Protein AF-A0A7C4EWK7-F1 (afdb_monomer_lite)

Secondary structure (DSSP, 8-state):
-HHHHHHHHHHHHHHHHHHTT-HHHHHHHHHHHHHHHHHHHHHHHHHHHHHHS------

Organism: NCBI:txid2358

Sequence (59 aa):
MKNWREKFMAMAMAVAYAEEGEWDTAASLLEDHDRKNANAAMGKANRVDQRQRPRVYRA

Foldseek 3Di:
DVLVVVVVVLQVVLVVCVVVVNNVVSVVSNVVSVVVVVVVVVVVVVVVVVVPDPPPPDD

Radius of gyration: 18.69 Å; chains: 1; bounding box: 30×22×58 Å

pLDDT: mean 79.3, std 12.02, range [54.62, 93.5]

Structure (mmCIF, N/CA/C/O backbone):
data_AF-A0A7C4EWK7-F1
#
_entry.id   AF-A0A7C4EWK7-F1
#
loop_
_atom_site.group_PDB
_atom_site.id
_atom_site.type_symbol
_atom_site.label_atom_id
_atom_site.label_alt_id
_atom_site.label_comp_id
_atom_site.label_asym_id
_atom_site.label_entity_id
_atom_site.label_seq_id
_atom_site.pdbx_PDB_ins_code
_atom_site.Cartn_x
_atom_site.Cartn_y
_atom_site.Cartn_z
_atom_site.occupancy
_atom_site.B_iso_or_equiv
_atom_site.auth_seq_id
_atom_site.auth_comp_id
_atom_site.auth_asym_id
_atom_site.auth_atom_id
_atom_site.pdbx_PDB_model_num
ATOM 1 N N . MET A 1 1 ? 18.223 1.389 -0.963 1.00 54.62 1 MET A N 1
ATOM 2 C CA . MET A 1 1 ? 17.507 2.353 -0.093 1.00 54.62 1 MET A CA 1
ATOM 3 C C . MET A 1 1 ? 16.148 2.805 -0.635 1.00 54.62 1 MET A C 1
ATOM 5 O O . MET A 1 1 ? 15.242 2.914 0.176 1.00 54.62 1 MET A O 1
ATOM 9 N N . LYS A 1 2 ? 15.954 3.034 -1.950 1.00 62.94 2 LYS A N 1
ATOM 10 C CA . LYS A 1 2 ? 14.662 3.519 -2.501 1.00 62.94 2 LYS A CA 1
ATOM 11 C C . LYS A 1 2 ? 13.443 2.676 -2.076 1.00 62.94 2 LYS A C 1
ATOM 13 O O . LYS A 1 2 ? 12.536 3.210 -1.456 1.00 62.94 2 LYS A O 1
ATOM 18 N N . ASN A 1 3 ? 13.511 1.358 -2.259 1.00 76.69 3 ASN A N 1
ATOM 19 C CA . ASN A 1 3 ? 12.393 0.450 -1.961 1.00 76.69 3 ASN A CA 1
ATOM 20 C C . ASN A 1 3 ? 12.076 0.323 -0.457 1.00 76.69 3 ASN A C 1
ATOM 22 O O . ASN A 1 3 ? 10.969 -0.047 -0.086 1.00 76.69 3 ASN A O 1
ATOM 26 N N . TRP A 1 4 ? 13.054 0.586 0.419 1.00 84.44 4 TRP A N 1
ATOM 27 C CA . TRP A 1 4 ? 12.845 0.510 1.870 1.00 84.44 4 TRP A CA 1
ATOM 28 C C . TRP A 1 4 ? 12.067 1.726 2.375 1.00 84.44 4 TRP A C 1
ATOM 30 O O . TRP A 1 4 ? 11.132 1.578 3.153 1.00 84.44 4 TRP A O 1
ATOM 40 N N . ARG A 1 5 ? 12.400 2.919 1.864 1.00 88.56 5 ARG A N 1
ATOM 41 C CA . ARG A 1 5 ? 11.667 4.151 2.173 1.00 88.56 5 ARG A CA 1
ATOM 42 C C . ARG A 1 5 ? 10.219 4.078 1.687 1.00 88.56 5 ARG A C 1
ATOM 44 O O . ARG A 1 5 ? 9.328 4.473 2.426 1.00 88.56 5 ARG A O 1
ATOM 51 N N . GLU A 1 6 ? 9.993 3.567 0.478 1.00 85.44 6 GLU A N 1
ATOM 52 C CA . GLU A 1 6 ? 8.639 3.391 -0.071 1.00 85.44 6 GLU A CA 1
ATOM 53 C C . GLU A 1 6 ? 7.809 2.418 0.773 1.00 85.44 6 GLU A C 1
ATOM 55 O O . GLU A 1 6 ? 6.689 2.755 1.148 1.00 85.44 6 GLU A O 1
ATOM 60 N N . LYS A 1 7 ? 8.392 1.279 1.179 1.00 85.50 7 LYS A N 1
ATOM 61 C CA . LYS A 1 7 ? 7.749 0.342 2.115 1.00 85.50 7 LYS A CA 1
ATOM 62 C C . LYS A 1 7 ? 7.402 0.991 3.449 1.00 85.50 7 LYS A C 1
ATOM 64 O O . LYS A 1 7 ? 6.288 0.826 3.931 1.00 85.50 7 LYS A O 1
ATOM 69 N N . PHE A 1 8 ? 8.341 1.729 4.038 1.00 91.06 8 PHE A N 1
ATOM 70 C CA . PHE A 1 8 ? 8.114 2.400 5.315 1.00 91.06 8 PHE A CA 1
ATOM 71 C C . PHE A 1 8 ? 6.991 3.440 5.219 1.00 91.06 8 PHE A C 1
ATOM 73 O O . PHE A 1 8 ? 6.121 3.475 6.080 1.00 91.06 8 PHE A O 1
ATOM 80 N N . MET A 1 9 ? 6.971 4.244 4.151 1.00 90.00 9 MET A N 1
ATOM 81 C CA . MET A 1 9 ? 5.917 5.236 3.920 1.00 90.00 9 MET A CA 1
ATOM 82 C C . MET A 1 9 ? 4.541 4.591 3.724 1.00 90.00 9 MET A C 1
ATOM 84 O O . MET A 1 9 ? 3.578 5.057 4.323 1.00 90.00 9 MET A O 1
ATOM 88 N N . ALA A 1 10 ? 4.448 3.510 2.943 1.00 88.81 10 ALA A N 1
ATOM 89 C CA . ALA A 1 10 ? 3.190 2.784 2.754 1.00 88.81 10 ALA A CA 1
ATOM 90 C C . ALA A 1 10 ? 2.670 2.195 4.074 1.00 88.81 10 ALA A C 1
ATOM 92 O O . ALA A 1 10 ? 1.484 2.294 4.373 1.00 88.81 10 ALA A O 1
ATOM 93 N N . MET A 1 11 ? 3.568 1.643 4.893 1.00 90.06 11 MET A N 1
ATOM 94 C CA . MET A 1 11 ? 3.211 1.065 6.186 1.00 90.06 11 MET A CA 1
ATOM 95 C C . MET A 1 11 ? 2.786 2.139 7.194 1.00 90.06 11 MET A C 1
ATOM 97 O O . MET A 1 11 ? 1.774 1.973 7.861 1.00 90.06 11 MET A O 1
ATOM 101 N N . ALA A 1 12 ? 3.502 3.264 7.265 1.00 93.50 12 ALA A N 1
ATOM 102 C CA . ALA A 1 12 ? 3.133 4.386 8.129 1.00 93.50 12 ALA A CA 1
ATOM 103 C C . ALA A 1 12 ? 1.769 4.988 7.747 1.00 93.50 12 ALA A C 1
ATOM 105 O O . ALA A 1 12 ? 0.973 5.308 8.623 1.00 93.50 12 ALA A O 1
ATOM 106 N N . MET A 1 13 ? 1.479 5.096 6.447 1.00 91.38 13 MET A N 1
ATOM 107 C CA . MET A 1 13 ? 0.183 5.567 5.959 1.00 91.38 13 MET A CA 1
ATOM 108 C C . MET A 1 13 ? -0.937 4.577 6.300 1.00 91.38 13 MET A C 1
ATOM 110 O O . MET A 1 13 ? -1.974 4.993 6.798 1.00 91.38 13 MET A O 1
ATOM 114 N N . ALA A 1 14 ? -0.716 3.272 6.110 1.00 90.62 14 ALA A N 1
ATOM 115 C CA . ALA A 1 14 ? -1.688 2.248 6.492 1.00 90.62 14 ALA A CA 1
ATOM 116 C C . ALA A 1 14 ? -1.994 2.263 8.002 1.00 90.62 14 ALA A C 1
ATOM 118 O O . ALA A 1 14 ? -3.146 2.106 8.392 1.00 90.62 14 ALA A O 1
ATOM 119 N N . VAL A 1 15 ? -0.985 2.502 8.849 1.00 92.69 15 VAL A N 1
ATOM 120 C CA . VAL A 1 15 ? -1.172 2.647 10.303 1.00 92.69 15 VAL A CA 1
ATOM 121 C C . VAL A 1 15 ? -2.030 3.871 10.635 1.00 92.69 15 VAL A C 1
ATOM 123 O O . VAL A 1 15 ? -2.930 3.752 11.455 1.00 92.69 15 VAL A O 1
ATOM 126 N N . ALA A 1 16 ? -1.820 5.009 9.968 1.00 93.19 16 ALA A N 1
ATOM 127 C CA . ALA A 1 16 ? -2.636 6.205 10.192 1.00 93.19 16 ALA A CA 1
ATOM 128 C C . ALA A 1 16 ? -4.124 5.970 9.858 1.00 93.19 16 ALA A C 1
ATOM 130 O O . ALA A 1 16 ? -4.992 6.304 10.657 1.00 93.19 16 ALA A O 1
ATOM 131 N N . TYR A 1 17 ? -4.426 5.313 8.732 1.00 91.19 17 TYR A N 1
ATOM 132 C CA . TYR A 1 17 ? -5.811 4.948 8.391 1.00 91.19 17 TYR A CA 1
ATOM 133 C C . TYR A 1 17 ? -6.410 3.930 9.369 1.00 91.19 17 TYR A C 1
ATOM 135 O O . TYR A 1 17 ? -7.586 4.016 9.713 1.00 91.19 17 TYR A O 1
ATOM 143 N N . ALA A 1 18 ? -5.604 2.987 9.861 1.00 91.12 18 ALA A N 1
ATOM 144 C CA . ALA A 1 18 ? -6.032 2.051 10.895 1.00 91.12 18 ALA A CA 1
ATOM 145 C C . ALA A 1 18 ? -6.370 2.757 12.222 1.00 91.12 18 ALA A C 1
ATOM 147 O O . ALA A 1 18 ? -7.353 2.398 12.868 1.00 91.12 18 ALA A O 1
ATOM 148 N N . GLU A 1 19 ? -5.599 3.777 12.615 1.00 92.81 19 GLU A N 1
ATOM 149 C CA . GLU A 1 19 ? -5.878 4.604 13.799 1.00 92.81 19 GLU A CA 1
ATOM 150 C C . GLU A 1 19 ? -7.179 5.408 13.656 1.00 92.81 19 GLU A C 1
ATOM 152 O O . GLU A 1 19 ? -7.907 5.575 14.634 1.00 92.81 19 GLU A O 1
ATOM 157 N N . GLU A 1 20 ? -7.515 5.838 12.439 1.00 92.69 20 GLU A N 1
ATOM 158 C CA . GLU A 1 20 ? -8.787 6.500 12.119 1.00 92.69 20 GLU A CA 1
ATOM 159 C C . GLU A 1 20 ? -9.975 5.518 12.012 1.00 92.69 20 GLU A C 1
ATOM 161 O O . GLU A 1 20 ? -11.125 5.941 11.902 1.00 92.69 20 GLU A O 1
ATOM 166 N N . GLY A 1 21 ? -9.727 4.204 12.106 1.00 92.94 21 GLY A N 1
ATOM 167 C CA . GLY A 1 21 ? -10.747 3.152 12.014 1.00 92.94 21 GLY A CA 1
ATOM 168 C C . GLY A 1 21 ? -11.086 2.726 10.582 1.00 92.94 21 GLY A C 1
ATOM 169 O O . GLY A 1 21 ? -11.978 1.901 10.375 1.00 92.94 21 GLY A O 1
ATOM 170 N N . GLU A 1 22 ? -10.356 3.240 9.595 1.00 92.94 22 GLU A N 1
ATOM 171 C CA . GLU A 1 22 ? -10.501 2.930 8.177 1.00 92.94 22 GLU A CA 1
ATOM 172 C C . GLU A 1 22 ? -9.639 1.722 7.763 1.00 92.94 22 GLU A C 1
ATOM 174 O O . GLU A 1 22 ? -8.652 1.813 7.025 1.00 92.94 22 GLU A O 1
ATOM 179 N N . TRP A 1 23 ? -10.023 0.544 8.251 1.00 90.06 23 TRP A N 1
ATOM 180 C CA . TRP A 1 23 ? -9.275 -0.698 8.030 1.00 90.06 23 TRP A CA 1
ATOM 181 C C . TRP A 1 23 ? -9.240 -1.146 6.563 1.00 90.06 23 TRP A C 1
ATOM 183 O O . TRP A 1 23 ? -8.207 -1.634 6.099 1.00 90.06 23 TRP A O 1
ATOM 193 N N . ASP A 1 24 ? -10.332 -0.949 5.820 1.00 89.94 24 ASP A N 1
ATOM 194 C CA . ASP A 1 24 ? -10.414 -1.314 4.398 1.00 89.94 24 ASP A CA 1
ATOM 195 C C . ASP A 1 24 ? -9.435 -0.485 3.553 1.00 89.94 24 ASP A C 1
ATOM 197 O O . ASP A 1 24 ? -8.731 -1.010 2.685 1.00 89.94 24 ASP A O 1
ATOM 201 N N . THR A 1 25 ? -9.324 0.810 3.857 1.00 88.50 25 THR A N 1
ATOM 202 C CA . THR A 1 25 ? -8.409 1.739 3.187 1.00 88.50 25 THR A CA 1
ATOM 203 C C . THR A 1 25 ? -6.953 1.379 3.489 1.00 88.50 25 THR A C 1
ATOM 205 O O . THR A 1 25 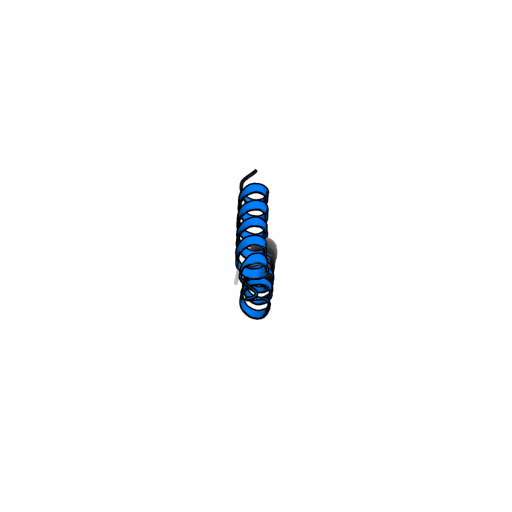? -6.123 1.319 2.577 1.00 88.50 25 THR A O 1
ATOM 208 N N . ALA A 1 26 ? -6.645 1.050 4.750 1.00 86.50 26 ALA A N 1
ATOM 209 C CA . ALA A 1 26 ? -5.323 0.585 5.169 1.00 86.50 26 ALA A CA 1
ATOM 210 C C . ALA A 1 26 ? -4.905 -0.720 4.463 1.00 86.50 26 ALA A C 1
ATOM 212 O O . ALA A 1 26 ? -3.765 -0.839 4.000 1.00 86.50 26 ALA A O 1
ATOM 213 N N . ALA A 1 27 ? -5.826 -1.680 4.334 1.00 87.94 27 ALA A N 1
ATOM 214 C CA . ALA A 1 27 ? -5.582 -2.941 3.637 1.00 87.94 27 ALA A CA 1
ATOM 215 C C . ALA A 1 27 ? -5.333 -2.721 2.135 1.00 87.94 27 ALA A C 1
ATOM 217 O O . ALA A 1 27 ? -4.340 -3.216 1.594 1.00 87.94 27 ALA A O 1
ATOM 218 N N . SER A 1 28 ? -6.171 -1.909 1.481 1.00 89.81 28 SER A N 1
ATOM 219 C CA . SER A 1 28 ? -6.018 -1.581 0.058 1.00 89.81 28 SER A CA 1
ATOM 220 C C . SER A 1 28 ? -4.682 -0.892 -0.242 1.00 89.81 28 SER A C 1
ATOM 222 O O . SER A 1 28 ? -4.070 -1.154 -1.279 1.00 89.81 28 SER A O 1
ATOM 224 N N . LEU A 1 29 ? -4.200 -0.028 0.659 1.00 87.88 29 LEU A N 1
ATOM 225 C CA . LEU A 1 29 ? -2.915 0.667 0.522 1.00 87.88 29 LEU A CA 1
ATOM 226 C C . LEU A 1 29 ? -1.719 -0.293 0.510 1.00 87.88 29 LEU A C 1
ATOM 228 O O . LEU A 1 29 ? -0.778 -0.110 -0.271 1.00 87.88 29 LEU A O 1
ATOM 232 N N . LEU A 1 30 ? -1.752 -1.321 1.360 1.00 86.06 30 LEU A N 1
ATOM 233 C CA . LEU A 1 30 ? -0.707 -2.343 1.411 1.00 86.06 30 LEU A CA 1
ATOM 234 C C . LEU A 1 30 ? -0.745 -3.243 0.171 1.00 86.06 30 LEU A C 1
ATOM 236 O O . LEU A 1 30 ? 0.298 -3.490 -0.443 1.00 86.06 30 LEU A O 1
ATOM 240 N N . GLU A 1 31 ? -1.936 -3.666 -0.250 1.00 88.19 31 GLU A N 1
ATOM 241 C CA . GLU A 1 31 ? -2.111 -4.528 -1.421 1.00 88.19 31 GLU A CA 1
ATOM 242 C C . GLU A 1 31 ? -1.661 -3.837 -2.720 1.00 88.19 31 GLU A C 1
ATOM 244 O O . GLU A 1 31 ? -0.953 -4.423 -3.546 1.00 88.19 31 GLU A O 1
ATOM 249 N N . ASP A 1 32 ? -1.973 -2.548 -2.878 1.00 86.19 32 ASP A N 1
ATOM 250 C CA . ASP A 1 32 ? -1.528 -1.750 -4.021 1.00 86.19 32 ASP A CA 1
ATOM 251 C C . ASP A 1 32 ? -0.010 -1.598 -4.092 1.00 86.19 32 ASP A C 1
ATOM 253 O O . ASP A 1 32 ? 0.586 -1.627 -5.180 1.00 86.19 32 ASP A O 1
ATOM 257 N N . HIS A 1 33 ? 0.631 -1.435 -2.937 1.00 85.19 33 HIS A N 1
ATOM 258 C CA . HIS A 1 33 ? 2.078 -1.352 -2.849 1.00 85.19 33 HIS A CA 1
ATOM 259 C C . HI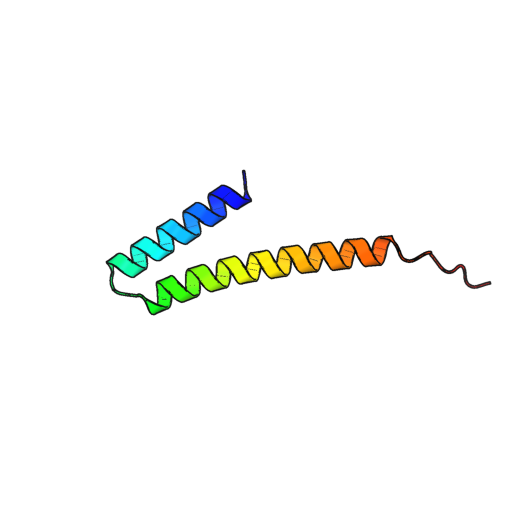S A 1 33 ? 2.737 -2.683 -3.258 1.00 85.19 33 HIS A C 1
ATOM 261 O O . HIS A 1 33 ? 3.699 -2.692 -4.039 1.00 85.19 33 HIS A O 1
ATOM 267 N N . ASP A 1 34 ? 2.206 -3.816 -2.802 1.00 84.19 34 ASP A N 1
ATOM 268 C CA . ASP A 1 34 ? 2.732 -5.135 -3.159 1.00 84.19 34 ASP A CA 1
ATOM 269 C C . ASP A 1 34 ? 2.488 -5.478 -4.631 1.00 84.19 34 ASP A C 1
ATOM 271 O O . ASP A 1 34 ? 3.401 -5.946 -5.323 1.00 84.19 34 ASP A O 1
ATOM 275 N N . ARG A 1 35 ? 1.321 -5.114 -5.167 1.00 84.44 35 ARG A N 1
ATOM 276 C CA . ARG A 1 35 ? 0.994 -5.261 -6.589 1.00 84.44 35 ARG A CA 1
ATOM 277 C C . ARG A 1 35 ? 1.932 -4.455 -7.490 1.00 84.44 35 ARG A C 1
ATOM 279 O O . ARG A 1 35 ? 2.407 -4.968 -8.508 1.00 84.44 35 ARG A O 1
ATOM 286 N N . LYS A 1 36 ? 2.269 -3.214 -7.120 1.00 81.44 36 LYS A N 1
ATOM 287 C CA . LYS A 1 36 ? 3.257 -2.398 -7.857 1.00 81.44 36 LYS A CA 1
ATOM 288 C C . LYS A 1 36 ? 4.638 -3.054 -7.878 1.00 81.44 36 LYS A C 1
ATOM 290 O O . LYS A 1 36 ? 5.287 -3.078 -8.927 1.00 81.44 36 LYS A O 1
ATOM 295 N N . ASN A 1 37 ? 5.070 -3.629 -6.757 1.00 80.06 37 ASN A N 1
ATOM 296 C CA . ASN A 1 37 ? 6.352 -4.327 -6.675 1.00 80.06 37 ASN A CA 1
ATOM 297 C C . ASN A 1 37 ? 6.374 -5.622 -7.498 1.00 80.06 37 ASN A C 1
ATOM 299 O O . ASN A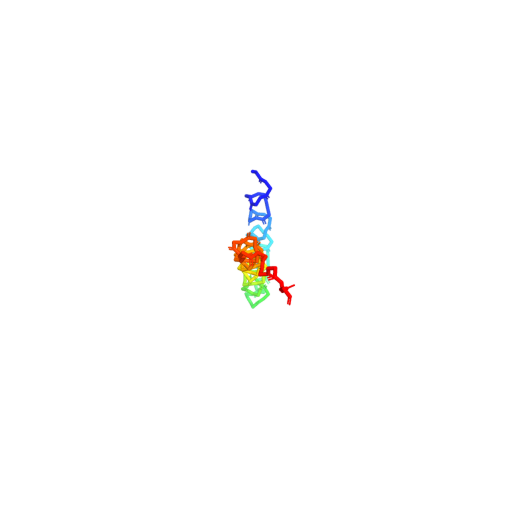 1 37 ? 7.363 -5.883 -8.190 1.00 80.06 37 ASN A O 1
ATOM 303 N N . ALA A 1 38 ? 5.285 -6.393 -7.485 1.00 78.94 38 ALA A N 1
ATOM 304 C CA . ALA A 1 38 ? 5.141 -7.597 -8.300 1.00 78.94 38 ALA A CA 1
ATOM 305 C C . ALA A 1 38 ? 5.201 -7.276 -9.804 1.00 78.94 38 ALA A C 1
ATOM 307 O O . ALA A 1 38 ? 5.970 -7.892 -10.546 1.00 78.94 38 ALA A O 1
ATOM 308 N N . ASN A 1 39 ? 4.489 -6.235 -10.246 1.00 78.88 39 ASN A N 1
ATOM 309 C CA . ASN A 1 39 ? 4.520 -5.778 -11.638 1.00 78.88 39 ASN A CA 1
ATOM 310 C C . ASN A 1 39 ? 5.915 -5.288 -12.059 1.00 78.88 39 ASN A C 1
ATOM 312 O O . ASN A 1 39 ? 6.381 -5.586 -13.162 1.00 78.88 39 ASN A O 1
ATOM 316 N N . ALA A 1 40 ? 6.624 -4.580 -11.175 1.00 76.38 40 ALA A N 1
ATOM 317 C CA . ALA A 1 40 ? 7.997 -4.150 -11.431 1.00 76.38 40 ALA A CA 1
ATOM 318 C C . ALA A 1 40 ? 8.974 -5.336 -11.544 1.00 76.38 40 ALA A C 1
ATOM 320 O O . ALA A 1 40 ? 9.913 -5.286 -12.346 1.00 76.38 40 ALA A O 1
ATOM 321 N N 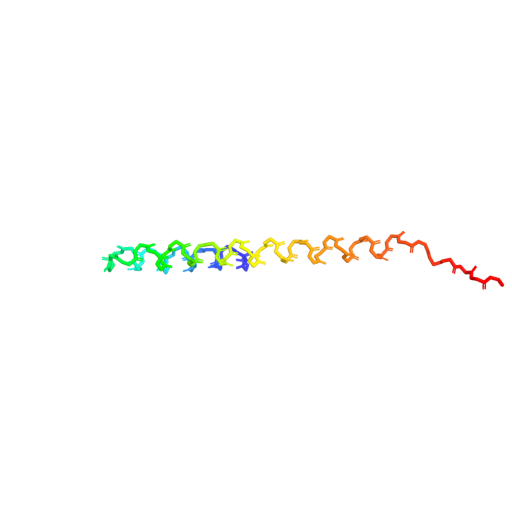. ALA A 1 41 ? 8.768 -6.404 -10.768 1.00 73.50 41 ALA A N 1
ATOM 322 C CA . ALA A 1 41 ? 9.554 -7.633 -10.863 1.00 73.50 41 ALA A CA 1
ATOM 323 C C . ALA A 1 41 ? 9.266 -8.391 -12.171 1.00 73.50 41 ALA A C 1
ATOM 325 O O 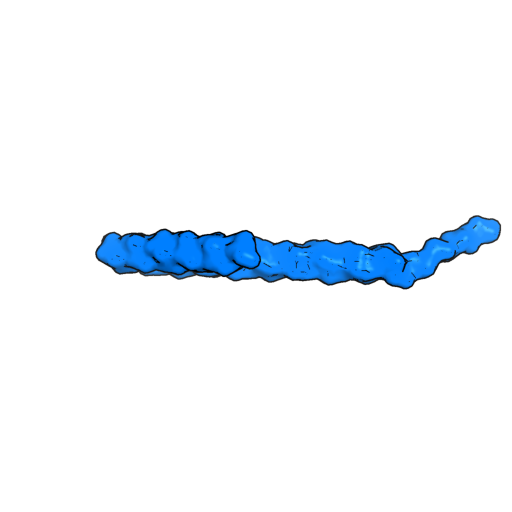. ALA A 1 41 ? 10.199 -8.763 -12.885 1.00 73.50 41 ALA A O 1
ATOM 326 N N . MET A 1 42 ? 7.991 -8.530 -12.541 1.00 70.25 42 MET A N 1
ATOM 327 C CA . MET A 1 42 ? 7.568 -9.197 -13.775 1.00 70.25 42 MET A CA 1
ATOM 328 C C . MET A 1 42 ? 8.051 -8.455 -15.033 1.00 70.25 42 MET A C 1
ATOM 330 O O . MET A 1 42 ? 8.570 -9.070 -15.965 1.00 70.25 42 MET A O 1
ATOM 334 N N . GLY A 1 43 ? 7.98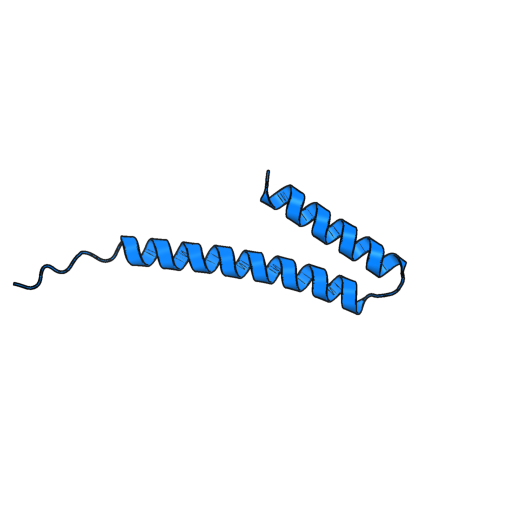7 -7.119 -15.040 1.00 69.69 43 GLY A N 1
ATOM 335 C CA . GLY A 1 43 ? 8.522 -6.304 -16.136 1.00 69.69 43 GLY A CA 1
ATOM 336 C C . GLY A 1 43 ? 10.037 -6.462 -16.322 1.00 69.69 43 GLY A C 1
ATOM 337 O O . GLY A 1 43 ? 10.532 -6.453 -17.450 1.00 69.69 43 GLY A O 1
ATOM 338 N N . LYS A 1 44 ? 10.788 -6.665 -15.230 1.00 66.81 44 LYS A N 1
ATOM 339 C CA . LYS A 1 44 ? 12.225 -6.973 -15.298 1.00 66.81 44 LYS A CA 1
ATOM 340 C C . LYS A 1 44 ? 12.479 -8.382 -15.827 1.00 66.81 44 LYS A C 1
ATOM 342 O O . LYS A 1 44 ? 13.367 -8.533 -16.662 1.00 66.81 44 LYS A O 1
ATOM 347 N N . ALA A 1 45 ? 11.696 -9.372 -15.400 1.00 67.81 45 ALA A N 1
ATOM 348 C CA . ALA A 1 45 ? 11.817 -10.754 -15.867 1.00 67.81 45 ALA A CA 1
ATOM 349 C C . ALA A 1 45 ? 11.616 -10.861 -17.391 1.00 67.81 45 ALA A C 1
ATOM 351 O O . ALA A 1 45 ? 12.478 -11.391 -18.091 1.00 67.81 45 ALA A O 1
ATOM 352 N N . ASN A 1 46 ? 10.563 -10.234 -17.928 1.00 67.69 46 ASN A N 1
ATOM 353 C CA . ASN A 1 46 ? 10.300 -10.209 -19.374 1.00 67.69 46 ASN A CA 1
ATOM 354 C C . ASN A 1 46 ? 11.419 -9.529 -20.181 1.00 67.69 46 ASN A C 1
ATOM 356 O O . ASN A 1 46 ? 11.713 -9.917 -21.312 1.00 67.69 46 ASN A O 1
ATOM 360 N N . ARG A 1 47 ? 12.076 -8.516 -19.604 1.00 63.25 47 ARG A N 1
ATOM 361 C CA . ARG A 1 47 ? 13.186 -7.808 -20.260 1.00 63.25 47 ARG A CA 1
ATOM 362 C C . ARG A 1 47 ? 14.462 -8.646 -20.327 1.00 63.25 47 ARG A C 1
ATOM 364 O O . ARG A 1 47 ? 15.273 -8.432 -21.224 1.00 63.25 47 ARG A O 1
ATOM 371 N N . VAL A 1 48 ? 14.659 -9.559 -19.376 1.00 64.62 48 VAL A N 1
ATOM 372 C CA . VAL A 1 48 ? 15.783 -10.504 -19.381 1.00 64.62 48 VAL A CA 1
ATOM 373 C C . VAL A 1 48 ? 15.546 -11.599 -20.421 1.00 64.62 48 VAL A C 1
ATOM 375 O O . VAL A 1 48 ? 16.453 -11.858 -21.208 1.00 64.62 48 VAL A O 1
ATOM 378 N N . ASP A 1 49 ? 14.326 -12.144 -20.509 1.00 65.44 49 ASP A N 1
ATOM 379 C CA . ASP A 1 49 ? 13.961 -13.152 -21.523 1.00 65.44 49 ASP A CA 1
ATOM 380 C C . ASP A 1 49 ? 14.183 -12.631 -22.952 1.00 65.44 49 ASP A C 1
ATOM 382 O O . ASP A 1 49 ? 14.856 -13.265 -23.762 1.00 65.44 49 ASP A O 1
ATOM 386 N N . GLN A 1 50 ? 13.724 -11.408 -23.249 1.00 61.69 50 GLN A N 1
ATOM 387 C CA . GLN A 1 50 ? 13.905 -10.806 -24.578 1.00 61.69 50 GLN A CA 1
ATOM 388 C C . GLN A 1 50 ? 15.371 -10.602 -24.973 1.00 61.69 50 GLN A C 1
ATOM 390 O O . GLN A 1 50 ? 15.690 -10.626 -26.160 1.00 61.69 50 GLN A O 1
ATOM 395 N N . ARG A 1 51 ? 16.270 -10.394 -24.005 1.00 61.94 51 ARG A N 1
ATOM 396 C CA . ARG A 1 51 ? 17.705 -10.210 -24.270 1.00 61.94 51 ARG A CA 1
ATOM 397 C C . ARG A 1 51 ? 18.430 -11.524 -24.552 1.00 61.94 51 ARG A C 1
ATOM 399 O O . ARG A 1 51 ? 19.492 -11.483 -25.163 1.00 61.94 51 ARG A O 1
ATOM 406 N N . GLN A 1 52 ? 17.880 -12.658 -24.117 1.00 63.19 52 GLN A N 1
ATOM 407 C CA . GLN A 1 52 ? 18.481 -13.978 -24.327 1.00 63.19 52 GLN A CA 1
ATOM 408 C C . GLN A 1 52 ? 18.047 -14.647 -25.631 1.00 63.19 52 GLN A C 1
ATOM 410 O O . GLN A 1 52 ? 18.659 -15.634 -26.033 1.00 63.19 52 GLN A O 1
ATOM 415 N N . ARG A 1 53 ? 17.027 -14.125 -26.322 1.00 61.38 53 ARG A N 1
ATOM 416 C CA . ARG A 1 53 ? 16.610 -14.697 -27.605 1.00 61.38 53 ARG A CA 1
ATOM 417 C C . ARG A 1 53 ? 17.678 -14.404 -28.665 1.00 61.38 53 ARG A C 1
ATOM 419 O O . ARG A 1 53 ? 17.916 -13.230 -28.960 1.00 61.38 53 ARG A O 1
ATOM 426 N N . PRO A 1 54 ? 18.330 -15.428 -29.247 1.00 63.94 54 PRO A N 1
ATOM 427 C CA . PRO A 1 54 ? 19.305 -15.206 -30.302 1.00 63.94 54 PRO A CA 1
ATOM 428 C C . PRO A 1 54 ? 18.613 -14.510 -31.478 1.00 63.94 54 PRO A C 1
ATOM 430 O O . PRO A 1 54 ? 17.516 -14.900 -31.886 1.00 63.94 54 PRO A O 1
ATOM 433 N N . ARG A 1 55 ? 19.242 -13.457 -32.018 1.00 67.44 55 ARG A N 1
ATOM 434 C CA . ARG A 1 55 ? 18.803 -12.828 -33.269 1.00 67.44 55 ARG A CA 1
ATOM 435 C C . ARG A 1 55 ? 18.893 -13.883 -34.363 1.00 67.44 55 ARG A C 1
ATOM 437 O O . ARG A 1 55 ? 19.981 -14.173 -34.851 1.00 67.44 55 ARG A O 1
ATOM 444 N N . VAL A 1 56 ? 17.757 -14.466 -34.723 1.00 70.94 56 VAL A N 1
ATOM 445 C CA . VAL A 1 56 ? 17.672 -15.381 -35.857 1.00 70.94 56 VAL A CA 1
ATOM 446 C C . VAL A 1 56 ? 17.926 -14.539 -37.104 1.00 70.94 56 VAL A C 1
ATOM 448 O O . VAL A 1 56 ? 17.083 -13.734 -37.500 1.00 70.94 56 VAL A O 1
ATOM 451 N N . TYR A 1 57 ? 19.131 -14.644 -37.664 1.00 57.97 57 TYR A N 1
ATOM 452 C CA . TYR A 1 57 ? 19.449 -14.040 -38.951 1.00 57.97 57 TYR A CA 1
ATOM 453 C C . TYR A 1 57 ? 18.650 -14.815 -39.999 1.00 57.97 57 TYR A C 1
ATOM 455 O O . TYR A 1 57 ? 18.889 -16.002 -40.219 1.00 57.97 57 TYR A O 1
ATOM 463 N N . ARG A 1 58 ? 17.634 -14.170 -40.571 1.00 59.03 58 ARG A N 1
ATOM 464 C CA . ARG A 1 58 ? 16.869 -14.728 -41.685 1.00 59.03 58 ARG A CA 1
ATOM 465 C C . ARG A 1 58 ? 17.736 -14.571 -42.936 1.00 59.03 58 ARG A C 1
ATOM 467 O O . ARG A 1 58 ? 18.003 -13.436 -43.326 1.00 59.03 58 ARG A O 1
ATOM 474 N N . ALA A 1 59 ? 18.237 -15.696 -43.448 1.00 58.41 59 ALA A N 1
ATOM 475 C CA . ALA A 1 59 ? 18.926 -15.795 -44.734 1.00 58.41 59 ALA A CA 1
ATOM 476 C C . ALA A 1 59 ? 17.953 -15.573 -45.899 1.00 58.41 59 ALA A C 1
ATOM 478 O O . ALA A 1 59 ? 16.748 -15.883 -45.716 1.00 58.41 59 ALA A O 1
#